Protein AF-A0A2S9GLC2-F1 (afdb_monomer_lite)

pLDDT: mean 94.15, std 6.02, range [56.19, 98.56]

Structure (mmCIF, N/CA/C/O backbone):
data_AF-A0A2S9GLC2-F1
#
_entry.id   AF-A0A2S9GLC2-F1
#
loop_
_atom_site.group_PDB
_atom_site.id
_atom_site.type_symbol
_atom_site.label_atom_id
_atom_site.label_alt_id
_atom_site.label_comp_id
_atom_site.label_asym_id
_atom_site.label_entity_id
_atom_site.label_seq_id
_atom_site.pdbx_PDB_ins_code
_atom_site.Cartn_x
_atom_site.Cartn_y
_atom_site.Cartn_z
_atom_site.occupancy
_atom_site.B_iso_or_equiv
_atom_site.auth_seq_id
_atom_site.auth_comp_id
_atom_site.auth_asym_id
_atom_site.auth_atom_id
_atom_site.pdbx_PDB_model_num
ATOM 1 N N . VAL A 1 1 ? 5.572 -2.148 4.354 1.00 96.50 1 VAL A N 1
ATOM 2 C CA . VAL A 1 1 ? 4.112 -2.296 4.568 1.00 96.50 1 VAL A CA 1
ATOM 3 C C . VAL A 1 1 ? 3.820 -3.267 5.698 1.00 96.50 1 VAL A C 1
ATOM 5 O O . VAL A 1 1 ? 3.369 -2.787 6.727 1.00 96.50 1 VAL A O 1
ATOM 8 N N . ARG A 1 2 ? 4.185 -4.553 5.581 1.00 98.00 2 ARG A N 1
ATOM 9 C CA . ARG A 1 2 ? 4.003 -5.578 6.629 1.00 98.00 2 ARG A CA 1
ATOM 10 C C . ARG A 1 2 ? 4.266 -5.106 8.060 1.00 98.00 2 ARG A C 1
ATOM 12 O O . ARG A 1 2 ? 3.353 -5.095 8.864 1.00 98.00 2 ARG A O 1
ATOM 19 N N . GLN A 1 3 ? 5.461 -4.586 8.337 1.00 98.44 3 GLN A N 1
ATOM 20 C CA . GLN A 1 3 ? 5.818 -4.106 9.678 1.00 98.44 3 GLN A CA 1
ATOM 21 C C . GLN A 1 3 ? 4.864 -3.026 10.228 1.00 98.44 3 GLN A C 1
ATOM 23 O O . GLN A 1 3 ? 4.604 -2.984 11.427 1.00 98.44 3 GLN A O 1
ATOM 28 N N . ALA A 1 4 ? 4.340 -2.142 9.373 1.00 98.31 4 ALA A N 1
ATOM 29 C CA . ALA A 1 4 ? 3.378 -1.128 9.797 1.00 98.31 4 ALA A CA 1
ATOM 30 C C . ALA A 1 4 ? 2.011 -1.754 10.111 1.00 98.31 4 ALA A C 1
ATOM 32 O O . ALA A 1 4 ? 1.405 -1.396 11.117 1.00 98.31 4 ALA A O 1
ATOM 33 N N . LEU A 1 5 ? 1.561 -2.718 9.301 1.00 98.19 5 LEU A N 1
ATOM 34 C CA . LEU A 1 5 ? 0.345 -3.491 9.572 1.00 98.19 5 LEU A CA 1
ATOM 35 C C . LEU A 1 5 ? 0.475 -4.296 10.872 1.00 98.19 5 LEU A C 1
ATOM 37 O O . LEU A 1 5 ? -0.424 -4.229 11.703 1.00 98.19 5 LEU A O 1
ATOM 41 N N . ASP A 1 6 ? 1.616 -4.953 11.101 1.00 98.56 6 ASP A N 1
ATOM 42 C CA . ASP A 1 6 ? 1.898 -5.709 12.330 1.00 98.56 6 ASP A CA 1
ATOM 43 C C . ASP A 1 6 ? 1.843 -4.798 13.569 1.00 98.56 6 ASP A C 1
ATOM 45 O O . ASP A 1 6 ? 1.267 -5.150 14.599 1.00 98.56 6 ASP A O 1
ATOM 49 N N . ALA A 1 7 ? 2.400 -3.587 13.471 1.00 98.06 7 ALA A N 1
ATOM 50 C CA . ALA A 1 7 ? 2.345 -2.608 14.553 1.00 98.06 7 ALA A CA 1
ATOM 51 C C . ALA A 1 7 ? 0.911 -2.121 14.824 1.00 98.06 7 ALA A C 1
ATOM 53 O O . ALA A 1 7 ? 0.518 -1.958 15.982 1.00 98.06 7 ALA A O 1
ATOM 54 N N . ILE A 1 8 ? 0.119 -1.893 13.773 1.00 97.19 8 ILE A N 1
ATOM 55 C CA . ILE A 1 8 ? -1.284 -1.479 13.893 1.00 97.19 8 ILE A CA 1
ATOM 56 C C . ILE A 1 8 ? -2.111 -2.596 14.535 1.00 97.19 8 ILE A C 1
ATOM 58 O O . ILE A 1 8 ? -2.831 -2.333 15.498 1.00 97.19 8 ILE A O 1
ATOM 62 N N . GLU A 1 9 ? -1.960 -3.832 14.064 1.00 97.00 9 GLU A N 1
ATOM 63 C CA . GLU A 1 9 ? -2.602 -5.027 14.616 1.00 97.00 9 GLU A CA 1
ATOM 64 C C . GLU A 1 9 ? -2.282 -5.199 16.103 1.00 97.00 9 GLU A C 1
ATOM 66 O O . GLU A 1 9 ? -3.191 -5.318 16.930 1.00 97.00 9 GLU A O 1
ATOM 71 N N . TYR A 1 10 ? -1.003 -5.092 16.473 1.00 97.75 10 TYR A N 1
ATOM 72 C CA . TYR A 1 10 ? -0.575 -5.135 17.868 1.00 97.75 10 TYR A CA 1
ATOM 73 C C . TYR A 1 10 ? -1.257 -4.046 18.712 1.00 97.75 10 TYR A C 1
ATOM 75 O O . TYR A 1 10 ? -1.818 -4.320 19.774 1.00 97.75 10 TYR A O 1
ATOM 83 N N . VAL A 1 11 ? -1.269 -2.796 18.240 1.00 95.38 11 VAL A N 1
ATOM 84 C CA . VAL A 1 11 ? -1.881 -1.664 18.959 1.00 95.38 11 VAL A CA 1
ATOM 85 C C . VAL A 1 11 ? -3.402 -1.802 19.083 1.00 95.38 11 VAL A C 1
ATOM 87 O O . VAL A 1 11 ? -3.969 -1.315 20.073 1.00 95.38 11 VAL A O 1
ATOM 90 N N . VAL A 1 12 ? -4.068 -2.421 18.105 1.00 94.44 12 VAL A N 1
ATOM 91 C CA . VAL A 1 12 ? -5.502 -2.748 18.151 1.00 94.44 12 VAL A CA 1
ATOM 92 C C . VAL A 1 12 ? -5.764 -3.821 19.205 1.00 94.44 12 VAL A C 1
ATOM 94 O O . VAL A 1 12 ? -6.627 -3.612 20.057 1.00 94.44 12 VAL A O 1
ATOM 97 N N . ALA A 1 13 ? -4.981 -4.903 19.211 1.00 95.31 13 ALA A N 1
ATOM 98 C CA . ALA A 1 13 ? -5.121 -5.994 20.173 1.00 95.31 13 ALA A CA 1
ATOM 99 C C . ALA A 1 13 ? -4.890 -5.537 21.624 1.00 95.31 13 ALA A C 1
ATOM 101 O O . ALA A 1 13 ? -5.656 -5.897 22.512 1.00 95.31 13 ALA A O 1
ATOM 102 N N . GLN A 1 14 ? -3.869 -4.708 21.868 1.00 97.75 14 GLN A N 1
ATOM 103 C CA . GLN A 1 14 ? -3.497 -4.298 23.229 1.00 97.75 14 GLN A CA 1
ATOM 104 C C . GLN A 1 14 ? -4.395 -3.207 23.822 1.00 97.75 14 GLN A C 1
ATOM 106 O O . GLN A 1 14 ? -4.616 -3.177 25.027 1.00 97.75 14 GLN A O 1
ATOM 111 N N . ASN A 1 15 ? -4.896 -2.284 22.997 1.00 95.19 15 ASN A N 1
ATOM 112 C CA . ASN A 1 15 ? -5.587 -1.084 23.493 1.00 95.19 15 ASN A CA 1
ATOM 113 C C . ASN A 1 15 ? -7.088 -1.062 23.163 1.00 95.19 15 ASN A C 1
ATOM 115 O O . ASN A 1 15 ? -7.749 -0.053 23.402 1.00 95.19 15 ASN A O 1
ATOM 119 N N . GLY A 1 16 ? -7.608 -2.123 22.543 1.00 89.75 16 GLY A N 1
ATOM 120 C CA . GLY A 1 16 ? -9.004 -2.246 22.137 1.00 89.75 16 GLY A CA 1
ATOM 121 C C . GLY A 1 16 ? -9.431 -1.340 20.964 1.00 89.75 16 GLY A C 1
ATOM 122 O O . GLY A 1 16 ? -8.652 -0.505 20.463 1.00 89.75 16 GLY A O 1
ATOM 123 N N . PRO A 1 17 ? -10.682 -1.497 20.490 1.00 82.88 17 PRO A N 1
ATOM 124 C CA . PRO A 1 17 ? -11.238 -0.708 19.391 1.00 82.88 17 PRO A CA 1
ATOM 125 C C . PRO A 1 17 ? -11.390 0.778 19.753 1.00 82.88 17 PRO A C 1
ATOM 127 O O . PRO A 1 17 ? -11.953 1.127 20.785 1.00 82.88 17 PRO A O 1
ATOM 130 N N . ARG A 1 18 ? -10.892 1.664 18.884 1.00 89.69 18 ARG A N 1
ATOM 131 C CA . ARG A 1 18 ? -11.119 3.123 18.913 1.00 89.69 18 ARG A CA 1
ATOM 132 C C . ARG A 1 18 ? -10.904 3.693 17.510 1.00 89.69 18 ARG A C 1
ATOM 134 O O . ARG A 1 18 ? -10.139 3.110 16.738 1.00 89.69 18 ARG A O 1
ATOM 141 N N . ASP A 1 19 ? -11.541 4.821 17.203 1.00 92.38 19 ASP A N 1
ATOM 142 C CA . ASP A 1 19 ? -11.412 5.516 15.913 1.00 92.38 19 ASP A CA 1
ATOM 143 C C . ASP A 1 19 ? -10.006 6.137 15.771 1.00 92.38 19 ASP A C 1
ATOM 145 O O . ASP A 1 19 ? -9.772 7.279 16.160 1.00 92.38 19 ASP A O 1
ATOM 149 N N . ARG A 1 20 ? -9.030 5.341 15.304 1.00 92.06 20 ARG A N 1
ATOM 150 C CA . ARG A 1 20 ? -7.624 5.769 15.121 1.00 92.06 20 ARG A CA 1
ATOM 151 C C . ARG A 1 20 ? -7.329 6.281 13.716 1.00 92.06 20 ARG A C 1
ATOM 153 O O . ARG A 1 20 ? -6.394 7.058 13.564 1.00 92.06 20 ARG A O 1
ATOM 160 N N . ARG A 1 21 ? -8.064 5.781 12.715 1.00 94.44 21 ARG A N 1
ATOM 161 C CA . ARG A 1 21 ? -7.831 6.017 11.278 1.00 94.44 21 ARG A CA 1
ATOM 162 C C . ARG A 1 21 ? -6.351 5.875 10.896 1.00 94.44 21 ARG A C 1
ATOM 164 O O . ARG A 1 21 ? -5.756 6.843 10.425 1.00 94.44 21 ARG A O 1
ATOM 171 N N . PRO A 1 22 ? -5.721 4.717 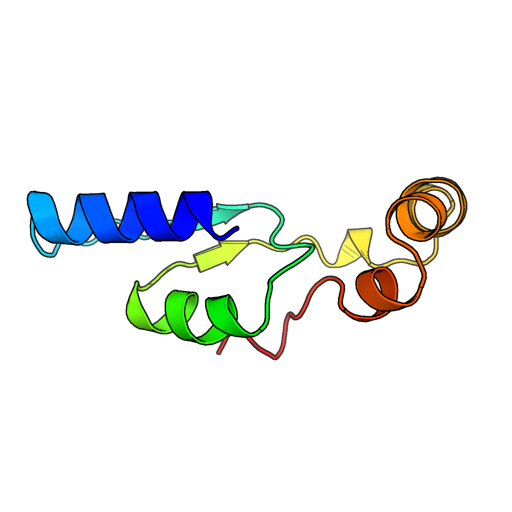11.171 1.00 96.19 22 PRO A N 1
ATOM 172 C CA . PRO A 1 22 ? -4.306 4.540 10.881 1.00 96.19 22 PRO A CA 1
ATOM 173 C C . PRO A 1 22 ? -4.059 4.732 9.383 1.00 96.19 22 PRO A C 1
ATOM 175 O O . PRO A 1 22 ? -4.782 4.186 8.554 1.00 96.19 22 PRO A O 1
ATOM 178 N N . VAL A 1 23 ? -3.034 5.510 9.043 1.00 97.62 23 VAL A N 1
ATOM 179 C CA . VAL A 1 23 ? -2.662 5.805 7.656 1.00 97.62 23 VAL A CA 1
ATOM 180 C C . VAL A 1 23 ? -1.273 5.247 7.395 1.00 97.62 23 VAL A C 1
ATOM 182 O O . VAL A 1 23 ? -0.346 5.511 8.163 1.00 97.62 23 VAL A O 1
ATOM 185 N N . ILE A 1 24 ? -1.112 4.513 6.295 1.00 97.81 24 ILE A N 1
ATOM 186 C CA . ILE A 1 24 ? 0.210 4.159 5.768 1.00 97.81 24 ILE A CA 1
ATOM 187 C C . ILE A 1 24 ? 0.448 5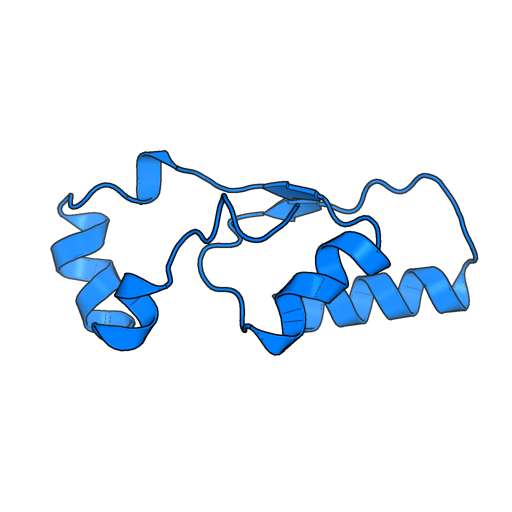.003 4.519 1.00 97.81 24 ILE A C 1
ATOM 189 O O . ILE A 1 24 ? -0.325 4.953 3.563 1.00 97.81 24 ILE A O 1
ATOM 193 N N . ALA A 1 25 ? 1.518 5.797 4.543 1.00 97.25 25 ALA A N 1
ATOM 194 C CA . ALA A 1 25 ? 1.923 6.622 3.414 1.00 97.25 25 ALA A CA 1
ATOM 195 C C . ALA A 1 25 ? 2.691 5.811 2.361 1.00 97.25 25 ALA A C 1
ATOM 197 O O . ALA A 1 25 ? 3.318 4.786 2.645 1.00 97.25 25 ALA A O 1
ATOM 198 N N . HIS A 1 26 ? 2.669 6.332 1.140 1.00 96.00 26 HIS A N 1
ATOM 199 C CA . HIS A 1 26 ? 3.289 5.806 -0.071 1.00 96.00 26 HIS A CA 1
ATOM 200 C C . HIS A 1 26 ? 2.625 4.559 -0.632 1.00 96.00 26 HIS A C 1
ATOM 202 O O . HIS A 1 26 ? 2.180 4.594 -1.778 1.00 96.00 26 HIS A O 1
ATOM 208 N N . CYS A 1 27 ? 2.559 3.476 0.149 1.00 95.56 27 CYS A N 1
ATOM 209 C CA . CYS A 1 27 ? 1.966 2.198 -0.267 1.00 95.56 27 CYS A CA 1
ATOM 210 C C . CYS A 1 27 ? 2.374 1.770 -1.696 1.00 95.56 27 CYS A C 1
ATOM 212 O O . CYS A 1 27 ? 1.579 1.210 -2.443 1.00 95.56 27 CYS A O 1
ATOM 214 N N . GLN A 1 28 ? 3.622 2.065 -2.082 1.00 96.12 28 GLN A N 1
ATOM 215 C CA . GLN A 1 28 ? 4.122 1.873 -3.445 1.00 96.12 28 GLN A CA 1
ATOM 216 C C . GLN A 1 28 ? 4.258 0.395 -3.798 1.00 96.12 28 GLN A C 1
ATOM 218 O O . GLN A 1 28 ? 3.940 0.010 -4.913 1.00 96.12 28 GLN A O 1
ATOM 223 N N . LEU A 1 29 ? 4.715 -0.424 -2.850 1.00 95.56 29 LEU A N 1
ATOM 224 C CA . LEU A 1 29 ? 4.824 -1.872 -2.989 1.00 95.56 29 LEU A CA 1
ATOM 225 C C . LEU A 1 29 ? 4.096 -2.530 -1.826 1.00 95.56 29 LEU A C 1
ATOM 227 O O . LEU A 1 29 ? 4.419 -2.270 -0.661 1.00 95.56 29 LEU A O 1
ATOM 231 N N . ILE A 1 30 ? 3.132 -3.381 -2.155 1.00 95.75 30 ILE A N 1
ATOM 232 C CA . ILE A 1 30 ? 2.353 -4.166 -1.203 1.00 95.75 30 ILE A CA 1
ATOM 233 C C . ILE A 1 30 ? 2.460 -5.622 -1.641 1.00 95.75 30 ILE A C 1
ATOM 235 O O . ILE A 1 30 ? 2.330 -5.925 -2.825 1.00 95.75 30 ILE A O 1
ATOM 239 N N . ASP A 1 31 ? 2.768 -6.497 -0.691 1.00 95.12 31 ASP A N 1
ATOM 240 C CA . ASP A 1 31 ? 2.738 -7.939 -0.912 1.00 95.12 31 ASP A CA 1
ATOM 241 C C . ASP A 1 31 ? 1.276 -8.398 -0.985 1.00 95.12 31 ASP A C 1
ATOM 243 O O . ASP A 1 31 ? 0.447 -7.882 -0.233 1.00 95.12 31 ASP A O 1
ATOM 247 N N . ASP A 1 32 ? 0.945 -9.358 -1.851 1.00 93.62 32 ASP A N 1
ATOM 248 C CA . ASP A 1 32 ? -0.448 -9.805 -2.013 1.00 93.62 32 ASP A CA 1
ATOM 249 C C . ASP A 1 32 ? -1.028 -10.339 -0.696 1.00 93.62 32 ASP A C 1
ATOM 251 O O . ASP A 1 32 ? -2.206 -10.133 -0.412 1.00 93.62 32 ASP A O 1
ATOM 255 N N . ALA A 1 33 ? -0.192 -10.942 0.160 1.00 9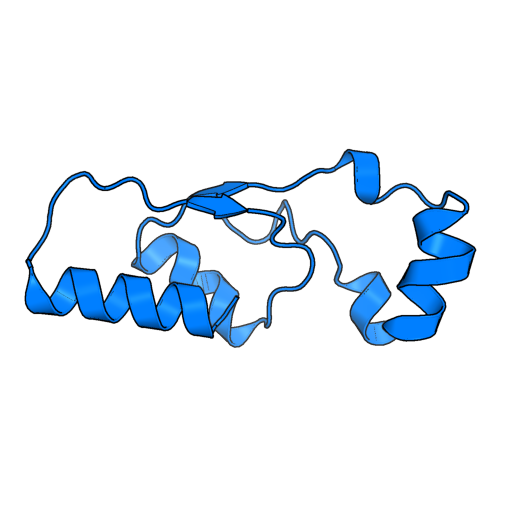5.75 33 ALA A N 1
ATOM 256 C CA . ALA A 1 33 ? -0.606 -11.433 1.475 1.00 95.75 33 ALA A CA 1
ATOM 257 C C . ALA A 1 33 ? -0.982 -10.313 2.465 1.00 95.75 33 ALA A C 1
ATOM 259 O O . ALA A 1 33 ? -1.549 -10.586 3.522 1.00 95.75 33 ALA A O 1
ATOM 260 N N . ASP A 1 34 ? -0.641 -9.060 2.157 1.00 96.88 34 ASP A N 1
ATOM 261 C CA . ASP A 1 34 ? -0.913 -7.899 3.001 1.00 96.88 34 ASP A CA 1
ATOM 262 C C . ASP A 1 34 ? -2.106 -7.057 2.495 1.00 96.88 34 ASP A C 1
ATOM 264 O O . ASP A 1 34 ? -2.515 -6.142 3.208 1.00 96.88 34 ASP A O 1
ATOM 268 N N . LEU A 1 35 ? -2.689 -7.348 1.320 1.00 94.44 35 LEU A N 1
ATOM 269 C CA . LEU A 1 35 ? -3.802 -6.566 0.745 1.00 94.44 35 LEU A CA 1
ATOM 270 C C . LEU A 1 35 ? -5.046 -6.593 1.649 1.00 94.44 35 LEU A C 1
ATOM 272 O O . LEU A 1 35 ? -5.471 -5.546 2.140 1.00 94.44 35 LEU A O 1
ATOM 276 N N . ASP A 1 36 ? -5.553 -7.786 1.971 1.00 94.94 36 ASP A N 1
ATOM 277 C CA . ASP A 1 36 ? -6.763 -7.965 2.796 1.00 94.94 36 ASP A CA 1
ATOM 278 C C . ASP A 1 36 ? -6.602 -7.406 4.220 1.00 94.94 36 ASP A C 1
ATOM 280 O O . ASP A 1 36 ? -7.575 -7.054 4.896 1.00 94.94 36 ASP A O 1
ATOM 284 N N . ARG A 1 37 ? -5.354 -7.274 4.690 1.00 96.62 37 ARG A N 1
ATOM 285 C CA . ARG A 1 37 ? -5.050 -6.727 6.017 1.00 96.62 37 ARG A CA 1
ATOM 286 C C . ARG A 1 37 ? -5.367 -5.237 6.117 1.00 96.62 37 ARG A C 1
ATOM 288 O O . ARG A 1 37 ? -5.671 -4.782 7.218 1.00 96.62 37 ARG A O 1
ATOM 295 N N . PHE A 1 38 ? -5.325 -4.475 5.017 1.00 96.06 38 PHE A N 1
ATOM 296 C CA . PHE A 1 38 ? -5.723 -3.061 5.037 1.00 96.06 38 PHE A CA 1
ATOM 297 C C . PHE A 1 38 ? -7.194 -2.915 5.429 1.00 96.06 38 PHE A C 1
ATOM 299 O O . PHE A 1 38 ? -7.500 -2.181 6.372 1.00 96.06 38 PHE A O 1
ATOM 306 N N . ALA A 1 39 ? -8.077 -3.670 4.770 1.00 93.50 39 ALA A N 1
ATOM 307 C CA . ALA A 1 39 ? -9.505 -3.683 5.067 1.00 93.50 39 ALA A CA 1
ATOM 308 C C . ALA A 1 39 ? -9.781 -4.224 6.480 1.00 93.50 39 ALA A C 1
ATOM 310 O O . ALA A 1 39 ? -10.479 -3.579 7.263 1.00 93.50 39 ALA A O 1
ATOM 311 N N . ALA A 1 40 ? -9.166 -5.355 6.849 1.00 93.88 40 ALA A N 1
ATOM 312 C CA . ALA A 1 40 ? -9.362 -5.978 8.161 1.00 93.88 40 ALA A CA 1
ATOM 313 C C . ALA A 1 40 ? -8.961 -5.068 9.338 1.00 93.88 40 ALA A C 1
ATOM 315 O O . ALA A 1 40 ? -9.610 -5.080 10.385 1.00 93.88 40 ALA A O 1
ATOM 316 N N . LEU A 1 41 ? -7.902 -4.269 9.176 1.00 94.38 41 LEU A N 1
ATOM 317 C CA . LEU A 1 41 ? -7.391 -3.367 10.214 1.00 94.38 41 LEU A CA 1
ATOM 318 C C . LEU A 1 41 ? -7.936 -1.932 10.101 1.00 94.38 41 LEU A C 1
ATOM 320 O O . LEU A 1 41 ? -7.599 -1.090 10.939 1.00 94.38 41 LEU A O 1
ATOM 324 N N . GLY A 1 42 ? -8.757 -1.631 9.088 1.00 94.12 42 GLY A N 1
ATOM 325 C CA . GLY A 1 42 ? -9.266 -0.280 8.826 1.00 94.12 42 GLY A CA 1
ATOM 326 C C . GLY A 1 42 ? -8.158 0.735 8.523 1.00 94.12 42 GLY A C 1
ATOM 327 O O . GLY A 1 42 ? -8.235 1.889 8.953 1.00 94.12 42 GLY A O 1
ATOM 328 N N . VAL A 1 43 ? -7.094 0.297 7.846 1.00 96.50 43 VAL A N 1
ATOM 329 C CA . VAL A 1 43 ? -5.946 1.134 7.479 1.00 96.50 43 VAL A CA 1
ATOM 330 C C . VAL A 1 43 ? -6.242 1.882 6.194 1.00 96.50 43 VAL A C 1
ATOM 332 O O . VAL A 1 43 ? -6.643 1.287 5.203 1.00 96.50 43 VAL A O 1
ATOM 335 N N . ILE A 1 44 ? -5.976 3.185 6.191 1.00 96.44 44 ILE A N 1
ATOM 336 C CA . ILE A 1 44 ? -6.118 4.044 5.019 1.00 96.44 44 ILE A CA 1
ATOM 337 C C . ILE A 1 44 ? -4.799 4.008 4.231 1.00 96.44 44 ILE A C 1
ATOM 339 O O . ILE A 1 44 ? -3.781 4.518 4.720 1.00 96.44 44 ILE A O 1
ATOM 343 N N . PRO A 1 45 ? -4.771 3.435 3.016 1.00 95.88 45 PRO A N 1
ATOM 344 C CA . PRO A 1 45 ? -3.606 3.528 2.149 1.00 95.88 45 PRO A CA 1
ATOM 345 C C . PRO A 1 45 ? -3.538 4.919 1.503 1.00 95.88 45 PRO A C 1
ATOM 347 O O . PRO A 1 45 ? -4.424 5.318 0.751 1.00 95.88 45 PRO A O 1
ATOM 350 N N . ASN A 1 46 ? -2.466 5.673 1.757 1.00 95.44 46 ASN A N 1
ATOM 351 C CA . ASN A 1 46 ? -2.241 6.971 1.120 1.00 95.44 46 ASN A CA 1
ATOM 352 C C . ASN A 1 46 ? -1.170 6.878 0.025 1.00 95.44 46 ASN A C 1
ATOM 354 O O . ASN A 1 46 ? 0.030 6.934 0.298 1.00 95.44 46 ASN A O 1
ATOM 358 N N . MET A 1 47 ? -1.617 6.780 -1.226 1.00 93.94 47 MET A N 1
ATOM 359 C CA . MET A 1 47 ? -0.753 6.665 -2.406 1.00 93.94 47 MET A CA 1
ATOM 360 C C . MET A 1 47 ? -0.533 8.006 -3.117 1.00 93.94 47 MET A C 1
ATOM 362 O O . MET A 1 47 ? -1.308 8.949 -2.951 1.00 93.94 47 MET A O 1
ATOM 366 N N . GLN A 1 48 ? 0.523 8.085 -3.935 1.00 94.06 48 GLN A N 1
ATOM 367 C CA . GLN A 1 48 ? 0.857 9.251 -4.761 1.00 94.06 48 GLN A CA 1
ATOM 368 C C . GLN A 1 48 ? 0.820 8.863 -6.249 1.00 94.06 48 GLN A C 1
ATOM 370 O O . GLN A 1 48 ? 1.868 8.578 -6.824 1.00 94.06 48 GLN A O 1
ATOM 3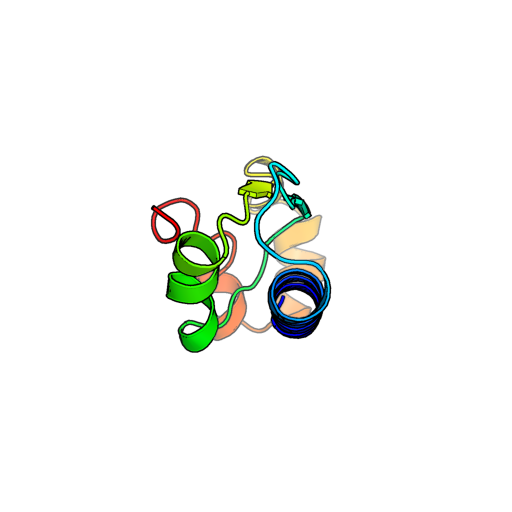75 N N . PRO A 1 49 ? -0.361 8.857 -6.902 1.00 92.19 49 PRO A N 1
ATOM 376 C CA . PRO A 1 49 ? -0.499 8.404 -8.291 1.00 92.19 49 PRO A CA 1
ATOM 377 C C . PRO A 1 49 ? 0.400 9.144 -9.290 1.00 92.19 49 PRO A C 1
ATOM 379 O O . PRO A 1 49 ? 0.823 8.564 -10.285 1.00 92.19 49 PRO A O 1
ATOM 382 N N . LEU A 1 50 ? 0.747 10.407 -9.013 1.00 94.69 50 LEU A N 1
ATOM 383 C CA . LEU A 1 50 ? 1.689 11.172 -9.833 1.00 94.69 50 LEU A CA 1
ATOM 384 C C . LEU A 1 50 ? 3.075 10.506 -9.922 1.00 94.69 50 LEU A C 1
ATOM 386 O O . LEU A 1 50 ? 3.764 10.671 -10.919 1.00 94.69 50 LEU A O 1
ATOM 390 N N . TRP A 1 51 ? 3.485 9.733 -8.916 1.00 94.81 51 TRP A N 1
ATOM 391 C CA . TRP A 1 51 ? 4.776 9.038 -8.914 1.00 94.81 51 TRP A CA 1
ATOM 392 C C . TRP A 1 51 ? 4.774 7.765 -9.769 1.00 94.81 51 TRP A C 1
ATOM 394 O O . TRP A 1 51 ? 5.837 7.220 -10.041 1.00 94.81 51 TRP A O 1
ATOM 404 N N . ALA A 1 52 ? 3.607 7.303 -10.231 1.00 93.38 52 ALA A N 1
ATOM 405 C CA . ALA A 1 52 ? 3.495 6.166 -11.145 1.00 93.38 52 ALA A CA 1
ATOM 406 C C . ALA A 1 52 ? 3.835 6.527 -12.606 1.00 93.38 52 ALA A C 1
ATOM 408 O O . ALA A 1 52 ? 3.823 5.661 -13.479 1.00 93.38 52 ALA A O 1
ATOM 409 N N . GLN A 1 53 ? 4.111 7.802 -12.897 1.00 95.31 53 GLN A N 1
ATOM 410 C CA . GLN A 1 53 ? 4.526 8.255 -14.223 1.00 95.31 53 GLN A CA 1
ATOM 411 C C . GLN A 1 53 ? 5.867 7.619 -14.615 1.00 95.31 53 GLN A C 1
ATOM 413 O O . GLN A 1 53 ? 6.767 7.492 -13.789 1.00 95.31 53 GLN A O 1
ATOM 418 N N . LEU A 1 54 ? 6.041 7.284 -15.895 1.00 95.19 54 LEU A N 1
ATOM 419 C CA . LEU A 1 54 ? 7.314 6.789 -16.436 1.00 95.19 54 LEU A CA 1
ATOM 420 C C . LEU A 1 54 ? 8.294 7.939 -16.731 1.00 95.19 54 LEU A C 1
ATOM 422 O O . LEU A 1 54 ? 8.819 8.061 -17.836 1.00 95.19 54 LEU A O 1
ATOM 426 N N . ASP A 1 55 ? 8.526 8.805 -15.746 1.00 97.00 55 ASP A N 1
ATOM 427 C CA . ASP A 1 55 ? 9.526 9.870 -15.823 1.00 97.00 55 ASP A CA 1
ATOM 428 C C . ASP A 1 55 ? 10.946 9.341 -15.527 1.00 97.00 55 ASP A C 1
ATOM 430 O O . ASP A 1 55 ? 11.171 8.137 -15.371 1.00 97.00 55 ASP A O 1
ATOM 434 N N . ALA A 1 56 ? 11.938 10.232 -15.451 1.00 97.12 56 ALA A N 1
ATOM 435 C CA . ALA A 1 56 ? 13.316 9.840 -15.151 1.00 97.12 56 ALA A CA 1
ATOM 436 C C . ALA A 1 56 ? 13.479 9.230 -13.743 1.00 97.12 56 ALA A C 1
ATOM 438 O O . ALA A 1 56 ? 14.314 8.344 -13.556 1.00 97.12 56 ALA A O 1
ATOM 439 N N . LEU A 1 57 ? 12.683 9.647 -12.752 1.00 95.94 57 LEU A N 1
ATOM 440 C CA . LEU A 1 57 ? 12.729 9.056 -11.411 1.00 95.94 57 LEU A CA 1
ATOM 441 C C . LEU A 1 57 ? 12.222 7.610 -11.443 1.00 95.94 57 LEU A C 1
ATOM 443 O O . LEU A 1 57 ? 12.808 6.728 -10.808 1.00 95.94 57 LEU A O 1
ATOM 447 N N . MET A 1 58 ? 11.180 7.325 -12.220 1.00 96.88 58 MET A N 1
ATOM 448 C CA . MET A 1 58 ? 10.688 5.959 -12.373 1.00 96.88 58 MET A CA 1
ATOM 449 C C . MET A 1 58 ? 11.632 5.109 -13.237 1.00 96.88 58 MET A C 1
ATOM 451 O O . MET A 1 58 ? 12.099 4.058 -12.800 1.00 96.88 58 MET A O 1
ATOM 455 N N . THR A 1 59 ? 11.971 5.575 -14.439 1.00 97.38 59 THR A N 1
ATOM 456 C CA . THR A 1 59 ? 12.681 4.780 -15.461 1.00 97.38 59 THR A CA 1
ATOM 457 C C . THR A 1 59 ? 14.180 4.629 -15.207 1.00 97.38 59 THR A C 1
ATOM 459 O O . THR A 1 59 ? 14.732 3.562 -15.468 1.00 97.38 59 THR A O 1
ATOM 462 N N . VAL A 1 60 ? 14.848 5.656 -14.670 1.00 97.31 60 VAL A N 1
ATOM 463 C CA . VAL A 1 60 ? 16.308 5.649 -14.452 1.00 97.31 60 VAL A CA 1
ATOM 464 C C . VAL A 1 60 ? 16.663 5.229 -13.028 1.00 97.31 60 VAL A C 1
ATOM 466 O O . VAL A 1 60 ? 17.720 4.636 -12.807 1.00 97.31 60 VAL A O 1
ATOM 469 N N . LEU A 1 61 ? 15.802 5.512 -12.042 1.00 95.94 61 LEU A N 1
ATOM 470 C CA . LEU A 1 61 ? 16.102 5.209 -10.640 1.00 95.94 61 LEU A CA 1
ATOM 471 C C . LEU A 1 61 ? 15.296 4.039 -10.078 1.00 95.94 61 LEU A C 1
ATOM 473 O O . LEU A 1 61 ? 15.893 3.132 -9.492 1.00 95.94 61 LEU A O 1
ATOM 477 N N . THR A 1 62 ? 13.974 4.056 -10.220 1.00 96.94 62 THR A N 1
ATOM 478 C CA . THR A 1 62 ? 13.087 3.134 -9.496 1.00 96.94 62 THR A CA 1
ATOM 479 C C . THR A 1 62 ? 13.056 1.744 -10.124 1.00 96.94 62 THR A C 1
ATOM 481 O O . THR A 1 62 ? 13.428 0.774 -9.462 1.00 96.94 62 THR A O 1
ATOM 484 N N . ILE A 1 63 ? 12.692 1.632 -11.406 1.00 97.75 63 ILE A N 1
A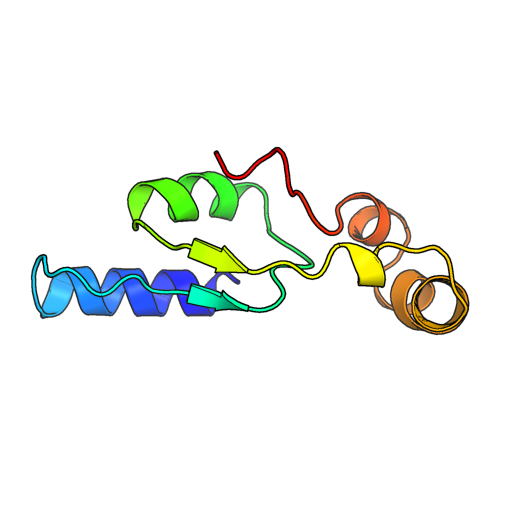TOM 485 C CA . ILE A 1 63 ? 12.594 0.343 -12.111 1.00 97.75 63 ILE A CA 1
ATOM 486 C C . ILE A 1 63 ? 13.915 -0.441 -12.041 1.00 97.75 63 ILE A C 1
ATOM 488 O O . ILE A 1 63 ? 13.866 -1.614 -11.666 1.00 97.75 63 ILE A O 1
ATOM 492 N N . PRO A 1 64 ? 15.103 0.157 -12.283 1.00 97.69 64 PRO A N 1
ATOM 493 C CA . PRO A 1 64 ? 16.364 -0.584 -12.194 1.00 97.69 64 PRO A CA 1
ATOM 494 C C . PRO A 1 64 ? 16.673 -1.141 -10.798 1.00 97.69 64 PRO A C 1
ATOM 496 O O . PRO A 1 64 ? 17.368 -2.145 -10.682 1.00 97.69 64 PRO A O 1
ATOM 499 N N . ARG A 1 65 ? 16.164 -0.512 -9.730 1.00 97.06 65 ARG A N 1
ATOM 500 C CA . ARG A 1 65 ? 16.344 -0.989 -8.345 1.00 97.06 65 ARG A CA 1
ATOM 501 C C . ARG A 1 65 ? 15.332 -2.062 -7.962 1.00 97.06 65 ARG A C 1
ATOM 503 O O . ARG A 1 65 ? 15.663 -2.987 -7.221 1.00 97.06 65 ARG A O 1
ATOM 510 N N . LEU A 1 66 ? 14.093 -1.926 -8.426 1.00 96.81 66 LEU A N 1
ATOM 511 C CA . LEU A 1 66 ? 13.021 -2.865 -8.110 1.00 96.81 66 LEU A CA 1
ATOM 512 C C . LEU A 1 66 ? 13.080 -4.127 -8.976 1.00 96.81 66 LEU A C 1
ATOM 514 O O . LEU A 1 66 ? 12.716 -5.205 -8.502 1.00 96.81 66 LEU A O 1
ATOM 518 N N . GLY A 1 67 ? 13.580 -4.019 -10.203 1.00 97.75 67 GLY A N 1
ATOM 519 C CA . GLY A 1 67 ? 13.358 -5.023 -11.236 1.00 97.75 67 GLY A CA 1
ATOM 520 C C . GLY A 1 67 ? 11.938 -4.924 -11.796 1.00 97.75 67 GLY A C 1
ATOM 521 O O . GLY A 1 67 ? 11.025 -4.424 -11.135 1.00 97.75 67 GLY A O 1
ATOM 522 N N . THR A 1 68 ? 11.759 -5.399 -13.026 1.00 94.81 68 THR A N 1
ATOM 523 C CA . THR A 1 68 ? 10.505 -5.261 -13.782 1.00 94.81 68 THR A CA 1
ATOM 524 C C . THR A 1 68 ? 9.317 -5.893 -13.062 1.00 94.81 68 THR A C 1
ATOM 526 O O . THR A 1 68 ? 8.310 -5.228 -12.870 1.00 94.81 68 THR A O 1
ATOM 529 N N . GLU A 1 69 ? 9.470 -7.109 -12.536 1.00 95.19 69 GLU A N 1
ATOM 530 C CA . GLU A 1 69 ? 8.389 -7.835 -11.850 1.00 95.19 69 GLU A CA 1
ATOM 531 C C . GLU A 1 69 ? 7.754 -7.034 -10.699 1.00 95.19 69 GLU A C 1
ATOM 533 O O . GLU A 1 69 ? 6.533 -6.934 -10.589 1.00 95.19 69 GLU A O 1
ATOM 538 N N . ARG A 1 70 ? 8.577 -6.431 -9.833 1.00 95.38 70 ARG A N 1
ATOM 539 C CA . ARG A 1 70 ? 8.075 -5.611 -8.719 1.00 95.38 70 ARG A CA 1
ATOM 540 C C . ARG A 1 70 ? 7.631 -4.234 -9.190 1.00 95.38 70 ARG A C 1
ATOM 542 O O . ARG A 1 70 ? 6.707 -3.673 -8.608 1.00 95.38 70 ARG A O 1
ATOM 549 N N . ALA A 1 71 ? 8.277 -3.692 -10.219 1.00 95.88 71 ALA A N 1
ATOM 550 C CA . ALA A 1 71 ? 7.895 -2.412 -10.790 1.00 95.88 71 ALA A CA 1
ATOM 551 C C . ALA A 1 71 ? 6.485 -2.442 -11.402 1.00 95.88 71 ALA A C 1
ATOM 553 O O . ALA A 1 71 ? 5.732 -1.489 -11.205 1.00 95.88 71 ALA A O 1
ATOM 554 N N . ASP A 1 72 ? 6.115 -3.543 -12.059 1.00 93.06 72 ASP A N 1
ATOM 555 C CA . ASP A 1 72 ? 4.805 -3.743 -12.697 1.00 93.06 72 ASP A CA 1
ATOM 556 C C . ASP A 1 72 ? 3.658 -3.884 -11.680 1.00 93.06 72 ASP A C 1
ATOM 558 O O . ASP A 1 72 ? 2.486 -3.753 -12.024 1.00 93.06 72 ASP A O 1
ATOM 562 N N . ARG A 1 73 ? 3.996 -4.120 -10.408 1.00 92.94 73 ARG A N 1
ATOM 563 C CA . ARG A 1 73 ? 3.055 -4.257 -9.287 1.00 92.94 73 ARG A CA 1
ATOM 564 C C . ARG A 1 73 ? 2.987 -3.013 -8.399 1.00 92.94 73 ARG A C 1
ATOM 566 O O . ARG A 1 73 ? 2.384 -3.054 -7.326 1.00 92.94 73 ARG A O 1
ATOM 573 N N . GLN A 1 74 ? 3.634 -1.920 -8.800 1.00 94.56 74 GLN A N 1
ATOM 574 C CA . GLN A 1 74 ? 3.618 -0.687 -8.021 1.00 94.56 74 GLN A CA 1
ATOM 575 C C . GLN A 1 74 ? 2.229 -0.049 -7.989 1.00 94.56 74 GLN A C 1
ATOM 577 O O . GLN A 1 74 ? 1.494 -0.088 -8.970 1.00 94.56 74 GLN A O 1
ATOM 582 N N . TYR A 1 75 ? 1.919 0.616 -6.875 1.00 92.88 75 TYR A N 1
ATOM 583 C CA . TYR A 1 75 ? 0.698 1.404 -6.680 1.00 92.88 75 TYR A CA 1
ATOM 584 C C . TYR A 1 75 ? -0.589 0.626 -7.023 1.00 92.88 75 TYR A C 1
ATOM 586 O O . TYR A 1 75 ? -1.299 0.996 -7.963 1.00 92.88 75 TYR A O 1
ATOM 594 N N . PRO A 1 76 ? -0.939 -0.427 -6.259 1.00 91.00 76 PRO A N 1
ATOM 595 C CA . PRO A 1 76 ? -2.130 -1.248 -6.497 1.00 91.00 76 PRO A CA 1
ATOM 596 C C . PRO A 1 76 ? -3.425 -0.527 -6.063 1.00 91.00 76 PRO A C 1
ATOM 598 O O . PRO A 1 76 ? -4.178 -1.009 -5.223 1.00 91.00 76 PRO A O 1
ATOM 601 N N . ILE A 1 77 ? -3.686 0.659 -6.626 1.00 87.81 77 ILE A N 1
ATOM 602 C CA . ILE A 1 77 ? -4.743 1.599 -6.209 1.00 87.81 77 ILE A CA 1
ATOM 603 C C . ILE A 1 77 ? -6.135 0.952 -6.227 1.00 87.81 77 ILE A C 1
ATOM 605 O O . ILE A 1 77 ? -6.951 1.254 -5.368 1.00 87.81 77 ILE A O 1
ATOM 609 N N . LYS A 1 78 ? -6.406 0.059 -7.188 1.00 82.31 78 LYS A N 1
ATOM 610 C CA . LYS A 1 78 ? -7.710 -0.609 -7.352 1.00 82.31 78 LYS A CA 1
ATOM 611 C C . LYS A 1 78 ? -7.817 -1.952 -6.607 1.00 82.31 78 LYS A C 1
ATOM 613 O O . LYS A 1 78 ? -8.793 -2.669 -6.790 1.00 82.31 78 LYS A O 1
ATOM 618 N N . SER A 1 79 ? -6.804 -2.329 -5.831 1.00 78.94 79 SER A N 1
ATOM 619 C CA . SER A 1 79 ? -6.734 -3.646 -5.179 1.00 78.94 79 SER A CA 1
ATOM 620 C C . SER A 1 79 ? -6.889 -3.576 -3.657 1.00 78.94 79 SER A C 1
ATOM 622 O O . SER A 1 79 ? -6.641 -4.575 -2.991 1.00 78.94 79 SER A O 1
ATOM 624 N N . LEU A 1 80 ? -7.220 -2.403 -3.105 1.00 71.19 80 LEU A N 1
ATOM 625 C CA . LEU A 1 80 ? -7.268 -2.136 -1.660 1.00 71.19 80 LEU A CA 1
ATOM 626 C C . LEU A 1 80 ? -8.662 -1.732 -1.148 1.00 71.19 80 LEU A C 1
ATOM 628 O O . LEU A 1 80 ? -8.753 -1.157 -0.063 1.00 71.19 80 LEU A O 1
ATOM 632 N N . ASP A 1 81 ? -9.706 -2.015 -1.929 1.00 56.19 81 ASP A N 1
ATOM 633 C CA . ASP A 1 81 ? -11.111 -1.788 -1.560 1.00 56.19 81 ASP A CA 1
ATOM 634 C C . ASP A 1 81 ? -11.732 -3.035 -0.913 1.00 56.19 81 ASP A C 1
ATOM 636 O O . ASP A 1 81 ? -11.615 -4.130 -1.514 1.00 56.19 81 ASP A O 1
#

Radiu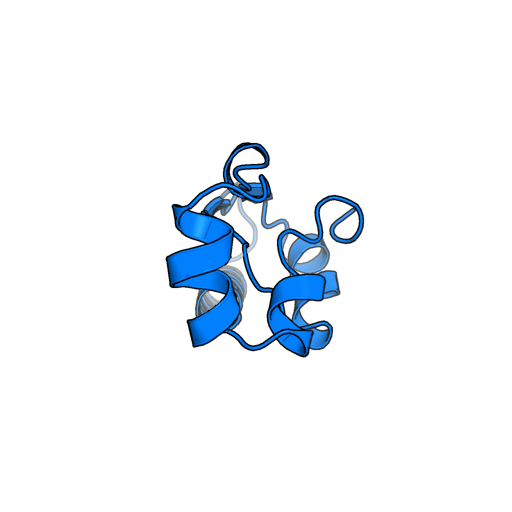s of gyration: 14.44 Å; chains: 1; bounding box: 28×23×40 Å

Foldseek 3Di:
DVVLLVVLVVCCVPVHDDDPQAEDEAPFFDDPVCQVSCVVSVYHYHHDVVVLDPDCCLVVPNCVVQPPVRNVRTDPVVRND

Secondary structure (DSSP, 8-state):
-HHHHHHHHHHHHHH-------EEEE-----HHHHHHHHHHT-EEEE-GGGGS-SHIIIIIIHHHH-HHHHTT---GGG--

Sequence (81 aa):
VRQALDAIEYVVAQNGPRDRRPVIAHCQLIDDADLDRFAALGVIPNMQPLWAQLDALMTVLTIPRLGTERADRQYPIKSLD